Protein AF-A0A356TNR2-F1 (afdb_monomer)

Sequence (91 aa):
QRRPALLHTELGPGHALAAPDGSLRGLIDFVDAMVGDPEYDFAAVAFFITRGDGDALGAFLDGYAWDGPRGVALARSLLRYLLLHRFAPLK

Mean predicted aligned error: 3.16 Å

Structure (mmCIF, N/CA/C/O backbone):
data_AF-A0A356TNR2-F1
#
_entry.id   AF-A0A356TNR2-F1
#
loop_
_atom_site.group_PDB
_atom_site.id
_atom_site.type_symbol
_atom_site.label_atom_id
_atom_site.label_alt_id
_atom_site.label_comp_id
_atom_site.label_asym_id
_atom_site.label_entity_id
_atom_site.label_seq_id
_atom_site.pdbx_PDB_ins_code
_atom_site.Cartn_x
_atom_site.Cartn_y
_atom_site.Cartn_z
_atom_site.occupancy
_atom_site.B_iso_or_equiv
_atom_site.auth_seq_id
_atom_site.auth_comp_id
_atom_site.auth_asym_id
_atom_site.auth_atom_id
_atom_site.pdbx_PDB_model_num
ATOM 1 N N . GLN A 1 1 ? -16.670 -1.502 11.070 1.00 62.25 1 GLN A N 1
ATOM 2 C CA . GLN A 1 1 ? -15.401 -2.251 10.946 1.00 62.25 1 GLN A CA 1
ATOM 3 C C . GLN A 1 1 ? -15.301 -2.757 9.520 1.00 62.25 1 GLN A C 1
ATOM 5 O O . GLN A 1 1 ? -16.325 -3.168 8.980 1.00 62.25 1 GLN A O 1
ATOM 10 N N . ARG A 1 2 ? -14.125 -2.653 8.893 1.00 81.31 2 ARG A N 1
ATOM 11 C CA . ARG A 1 2 ? -13.914 -3.166 7.532 1.00 81.31 2 ARG A CA 1
ATOM 12 C C . ARG A 1 2 ? -13.927 -4.690 7.551 1.00 81.31 2 ARG A C 1
ATOM 14 O O . ARG A 1 2 ? -13.614 -5.293 8.577 1.00 81.31 2 ARG A O 1
ATOM 21 N N . ARG A 1 3 ? -14.321 -5.304 6.435 1.00 91.19 3 ARG A N 1
ATOM 22 C CA . ARG A 1 3 ? -14.205 -6.758 6.286 1.00 91.19 3 ARG A CA 1
ATOM 23 C C . ARG A 1 3 ? -12.716 -7.120 6.215 1.00 91.19 3 ARG A C 1
ATOM 25 O O . ARG A 1 3 ? -11.990 -6.404 5.525 1.00 91.19 3 ARG A O 1
ATOM 32 N N . PRO A 1 4 ? -12.267 -8.183 6.902 1.00 95.31 4 PRO A N 1
ATOM 33 C CA . PRO A 1 4 ? -10.896 -8.647 6.766 1.00 95.31 4 PRO A CA 1
ATOM 34 C C . PRO A 1 4 ? -10.565 -8.987 5.309 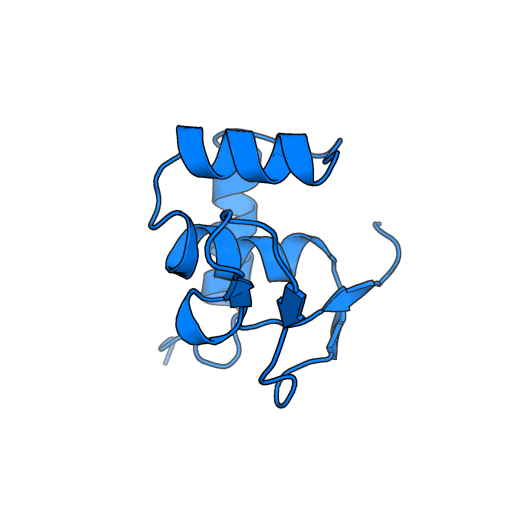1.00 95.31 4 PRO A C 1
ATOM 36 O O . PRO A 1 4 ? -11.418 -9.513 4.590 1.00 95.31 4 PRO A O 1
ATOM 39 N N . ALA A 1 5 ? -9.338 -8.692 4.893 1.00 95.38 5 ALA A N 1
ATOM 40 C CA . ALA A 1 5 ? -8.822 -8.943 3.551 1.00 95.38 5 ALA A CA 1
ATOM 41 C C . ALA A 1 5 ? -7.536 -9.774 3.614 1.00 95.38 5 ALA A C 1
ATOM 43 O O . ALA A 1 5 ? -6.887 -9.820 4.658 1.00 95.38 5 ALA A O 1
ATOM 44 N N . LEU A 1 6 ? -7.180 -10.421 2.501 1.00 96.62 6 LEU A N 1
ATOM 45 C CA . LEU A 1 6 ? -5.852 -11.006 2.324 1.00 96.62 6 LEU A CA 1
ATOM 46 C C . LEU A 1 6 ? -4.850 -9.874 2.082 1.00 96.62 6 LEU A C 1
ATOM 48 O O . LEU A 1 6 ? -5.061 -9.051 1.193 1.00 96.62 6 LEU A O 1
ATOM 52 N N . LEU A 1 7 ? -3.794 -9.857 2.882 1.00 96.56 7 LEU A N 1
ATOM 53 C CA . LEU A 1 7 ? -2.770 -8.824 2.930 1.00 96.56 7 LEU A CA 1
ATOM 54 C C . LEU A 1 7 ? -1.439 -9.385 2.434 1.00 96.56 7 LEU A C 1
ATOM 56 O O . LEU A 1 7 ? -1.099 -10.520 2.769 1.00 96.56 7 LEU A O 1
ATOM 60 N N . HIS A 1 8 ? -0.684 -8.588 1.684 1.00 96.44 8 HIS A N 1
ATOM 61 C CA . HIS A 1 8 ? 0.702 -8.883 1.314 1.00 96.44 8 HIS A CA 1
ATOM 62 C C . HIS A 1 8 ? 1.692 -8.478 2.416 1.00 96.44 8 HIS A C 1
ATOM 64 O O . HIS A 1 8 ? 2.774 -9.049 2.493 1.00 96.44 8 HIS A O 1
ATOM 70 N N . THR A 1 9 ? 1.335 -7.478 3.226 1.00 95.06 9 THR A N 1
ATOM 71 C CA . THR A 1 9 ? 2.066 -6.846 4.343 1.00 95.06 9 THR A CA 1
ATOM 72 C C . THR A 1 9 ? 3.380 -6.152 4.005 1.00 95.06 9 THR A C 1
ATOM 74 O O . THR A 1 9 ? 3.729 -5.176 4.653 1.00 95.06 9 THR A O 1
ATOM 77 N N . GLU A 1 10 ? 4.084 -6.607 2.975 1.00 94.38 10 GLU A N 1
ATOM 78 C CA . GLU A 1 10 ? 5.417 -6.137 2.588 1.00 94.38 10 GLU A CA 1
ATOM 79 C C . GLU A 1 10 ? 5.458 -5.679 1.124 1.00 94.38 10 GLU A C 1
ATOM 81 O O . GLU A 1 10 ? 6.430 -5.909 0.415 1.00 94.38 10 GLU A O 1
ATOM 86 N N . LEU A 1 11 ? 4.394 -5.062 0.602 1.00 92.94 11 LEU A N 1
ATOM 87 C CA . LEU A 1 11 ? 4.377 -4.643 -0.803 1.00 92.94 11 LEU A CA 1
ATOM 88 C C . LEU A 1 11 ? 5.398 -3.517 -1.065 1.00 92.94 11 LEU A C 1
ATOM 90 O O . LEU A 1 11 ? 5.179 -2.360 -0.702 1.00 92.94 11 LEU A O 1
ATOM 94 N N . GLY A 1 12 ? 6.497 -3.857 -1.742 1.00 92.00 12 GLY A N 1
ATOM 95 C CA . GLY A 1 12 ? 7.568 -2.939 -2.131 1.00 92.00 12 GLY A CA 1
ATOM 96 C C . GLY A 1 12 ? 8.034 -3.141 -3.582 1.00 92.00 12 GLY A C 1
ATOM 97 O O . GLY A 1 12 ? 7.600 -4.086 -4.244 1.00 92.00 12 GLY A O 1
ATOM 98 N N . PRO A 1 13 ? 8.929 -2.279 -4.109 1.00 89.25 13 PRO A N 1
ATOM 99 C CA . PRO A 1 13 ? 9.340 -2.322 -5.518 1.00 89.25 13 PRO A CA 1
ATOM 100 C C . PRO A 1 13 ? 9.967 -3.652 -5.956 1.00 89.25 13 PRO A C 1
ATOM 102 O O . PRO A 1 13 ? 9.849 -4.030 -7.115 1.00 89.25 13 PRO A O 1
ATOM 105 N N . GLY A 1 14 ? 10.614 -4.375 -5.035 1.00 93.19 14 GLY A N 1
ATOM 106 C CA . GLY A 1 14 ? 11.184 -5.699 -5.304 1.00 93.19 14 GLY A CA 1
ATOM 107 C C . GLY A 1 14 ? 10.151 -6.825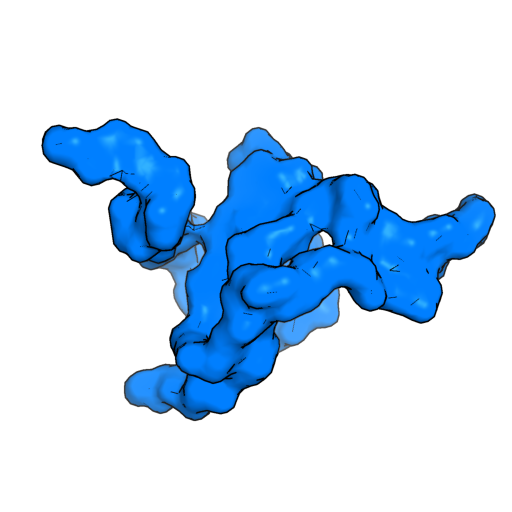 -5.408 1.00 93.19 14 GLY A C 1
ATOM 108 O O . GLY A 1 14 ? 10.502 -7.918 -5.839 1.00 93.19 14 GLY A O 1
ATOM 109 N N . HIS A 1 15 ? 8.895 -6.575 -5.024 1.00 95.75 15 HIS A N 1
ATOM 110 C CA . HIS A 1 15 ? 7.838 -7.590 -4.931 1.00 95.75 15 HIS A CA 1
ATOM 111 C C . HIS A 1 15 ? 6.776 -7.451 -6.032 1.00 95.75 15 HIS A C 1
ATOM 113 O O . HIS A 1 15 ? 5.885 -8.290 -6.142 1.00 95.75 15 HIS A O 1
ATOM 119 N N . ALA A 1 16 ? 6.877 -6.421 -6.879 1.00 93.50 16 ALA A N 1
ATOM 120 C CA . ALA A 1 16 ? 5.984 -6.182 -8.006 1.00 93.50 16 ALA A CA 1
ATOM 121 C C . ALA A 1 16 ? 6.692 -6.466 -9.337 1.00 93.50 16 ALA A C 1
ATOM 123 O O . ALA A 1 16 ? 7.723 -5.875 -9.653 1.00 93.50 16 ALA A O 1
ATOM 124 N N . LEU A 1 17 ? 6.118 -7.354 -10.149 1.00 95.31 17 LEU A N 1
ATOM 125 C CA . LEU A 1 17 ? 6.651 -7.699 -11.464 1.00 95.31 17 LEU A CA 1
ATOM 126 C C . LEU A 1 17 ? 5.986 -6.828 -12.529 1.00 95.31 17 LEU A C 1
ATOM 128 O O . LEU A 1 17 ? 4.801 -7.002 -12.812 1.00 95.31 17 LEU A O 1
ATOM 132 N N . ALA A 1 18 ? 6.741 -5.916 -13.135 1.00 94.44 18 ALA A N 1
ATOM 133 C CA . ALA A 1 18 ? 6.271 -5.084 -14.239 1.00 94.44 18 ALA A CA 1
ATOM 134 C C . ALA A 1 18 ? 6.766 -5.619 -15.592 1.00 94.44 18 ALA A C 1
ATOM 136 O O . ALA A 1 18 ? 7.902 -6.080 -15.719 1.00 94.44 18 ALA A O 1
ATOM 137 N N . ALA A 1 19 ? 5.920 -5.547 -16.617 1.00 96.00 19 ALA A N 1
ATOM 138 C CA . ALA A 1 19 ? 6.339 -5.738 -18.002 1.00 96.00 19 ALA A CA 1
ATOM 139 C C . ALA A 1 19 ? 7.032 -4.470 -18.550 1.00 96.00 19 ALA A C 1
ATOM 141 O O . ALA A 1 19 ? 6.905 -3.397 -17.957 1.00 96.00 19 ALA A O 1
ATOM 142 N N . PRO A 1 20 ? 7.733 -4.550 -19.701 1.00 96.19 20 PRO A N 1
ATOM 143 C CA . PRO A 1 20 ? 8.391 -3.386 -20.307 1.00 96.19 20 PRO A CA 1
ATOM 144 C C . PRO A 1 20 ? 7.452 -2.216 -20.642 1.00 96.19 20 PRO A C 1
ATOM 146 O O . PRO A 1 20 ? 7.908 -1.083 -20.745 1.00 96.19 20 PRO A O 1
ATOM 149 N N . ASP A 1 21 ? 6.153 -2.483 -20.808 1.00 96.31 21 ASP A N 1
ATOM 150 C CA . ASP A 1 21 ? 5.105 -1.479 -21.042 1.00 96.31 21 ASP A CA 1
ATOM 151 C C . ASP A 1 21 ? 4.586 -0.815 -19.749 1.00 96.31 21 ASP A C 1
ATOM 153 O O . ASP A 1 21 ? 3.681 0.015 -19.802 1.00 96.31 21 ASP A O 1
ATOM 157 N N . GLY A 1 22 ? 5.140 -1.179 -18.588 1.00 90.44 22 GLY A N 1
ATOM 158 C CA . GLY A 1 22 ? 4.733 -0.677 -17.277 1.00 90.44 22 GLY A CA 1
ATOM 159 C C . GLY A 1 22 ? 3.520 -1.388 -16.671 1.00 90.44 22 GLY A C 1
ATOM 160 O O . GLY A 1 22 ? 3.132 -1.061 -15.551 1.00 90.44 22 GLY A O 1
ATOM 161 N N . SER A 1 23 ? 2.923 -2.371 -17.357 1.00 93.50 23 SER A N 1
ATOM 162 C CA . SER A 1 23 ? 1.807 -3.144 -16.802 1.00 93.50 23 SER A CA 1
ATOM 163 C C . SER A 1 23 ? 2.267 -4.071 -15.672 1.00 93.50 23 SER A C 1
ATOM 165 O O . SER A 1 23 ? 3.293 -4.748 -15.780 1.00 93.50 23 SER A O 1
ATOM 167 N N . LEU A 1 24 ? 1.486 -4.142 -14.589 1.00 92.94 24 LEU A N 1
ATOM 168 C CA . LEU A 1 24 ? 1.722 -5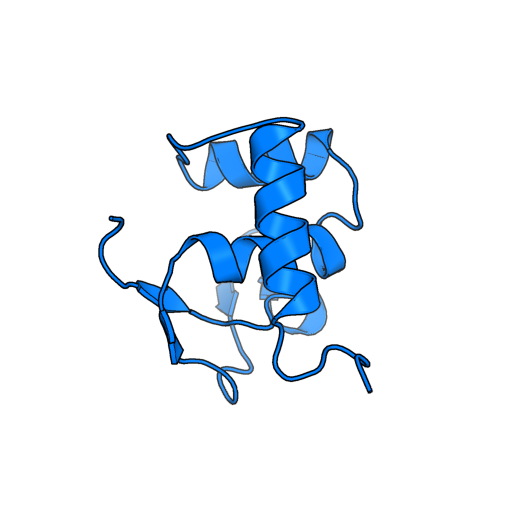.092 -13.502 1.00 92.94 24 LEU A CA 1
ATOM 169 C C . LEU A 1 24 ? 1.347 -6.509 -13.964 1.00 92.94 24 LEU A C 1
ATOM 171 O O . LEU A 1 24 ? 0.227 -6.751 -14.412 1.00 92.94 24 LEU A O 1
ATOM 175 N N . ARG A 1 25 ? 2.282 -7.454 -13.851 1.00 96.12 25 ARG A N 1
ATOM 176 C CA . ARG A 1 25 ? 2.123 -8.859 -14.264 1.00 96.12 25 ARG A CA 1
ATOM 177 C C . ARG A 1 25 ? 1.997 -9.832 -13.104 1.00 96.12 25 ARG A C 1
ATOM 179 O O . ARG A 1 25 ? 1.516 -10.943 -13.307 1.00 96.12 25 ARG A O 1
ATOM 186 N N . GLY A 1 26 ? 2.408 -9.434 -11.907 1.00 95.19 26 GLY A N 1
ATOM 187 C CA . GLY A 1 26 ? 2.282 -10.275 -10.728 1.00 95.19 26 GLY A CA 1
ATOM 188 C C . GLY A 1 26 ? 2.898 -9.654 -9.488 1.00 95.19 26 GLY A C 1
ATOM 189 O O . GLY A 1 26 ? 3.588 -8.636 -9.561 1.00 95.19 26 GLY A O 1
ATOM 190 N N . LEU A 1 27 ? 2.637 -10.315 -8.365 1.00 95.88 27 LEU A N 1
ATOM 191 C CA . LEU A 1 27 ? 3.237 -10.048 -7.065 1.00 95.88 27 LEU A CA 1
ATOM 192 C C . LEU A 1 27 ? 3.958 -11.314 -6.591 1.00 95.88 27 LEU A C 1
ATOM 194 O O . LEU A 1 27 ? 3.546 -12.424 -6.942 1.00 95.88 27 LEU A O 1
ATOM 198 N N . ILE A 1 28 ? 5.027 -11.148 -5.821 1.00 97.38 28 ILE A N 1
ATOM 199 C CA . ILE A 1 28 ? 5.826 -12.235 -5.241 1.00 97.38 28 ILE A CA 1
ATOM 200 C C . ILE A 1 28 ? 6.138 -11.935 -3.774 1.00 97.38 28 ILE A C 1
ATOM 202 O O . ILE A 1 28 ? 5.944 -10.818 -3.329 1.00 97.38 28 ILE A O 1
ATOM 206 N N . ASP A 1 29 ? 6.687 -12.919 -3.062 1.00 96.88 29 ASP A N 1
ATOM 207 C CA . ASP A 1 29 ? 7.089 -12.797 -1.653 1.00 96.88 29 ASP A CA 1
ATOM 208 C C . ASP A 1 29 ? 5.920 -12.615 -0.663 1.00 96.88 29 ASP A C 1
ATOM 210 O O . ASP A 1 29 ? 5.785 -11.629 0.054 1.00 96.88 29 ASP A O 1
ATOM 214 N N . PHE A 1 30 ? 5.051 -13.629 -0.618 1.00 96.69 30 PHE A N 1
ATOM 215 C CA . PHE A 1 30 ? 3.902 -13.700 0.292 1.00 96.69 30 PHE A CA 1
ATOM 216 C C . PHE A 1 30 ? 4.240 -14.336 1.653 1.00 96.69 30 PHE A C 1
ATOM 218 O O . PHE A 1 30 ? 3.340 -14.826 2.334 1.00 96.69 30 PHE A O 1
ATOM 225 N N . VAL A 1 31 ? 5.515 -14.403 2.052 1.00 96.06 31 VAL A N 1
ATOM 226 C CA . VAL A 1 31 ? 5.918 -15.128 3.274 1.00 96.06 31 VAL A CA 1
ATOM 227 C C . VAL A 1 31 ? 5.280 -14.552 4.545 1.00 96.06 31 VAL A C 1
ATOM 229 O O . VAL A 1 31 ? 4.979 -15.298 5.476 1.00 96.06 31 VAL A O 1
ATOM 232 N N . ASP A 1 32 ? 5.014 -13.245 4.549 1.00 95.38 32 ASP A N 1
ATO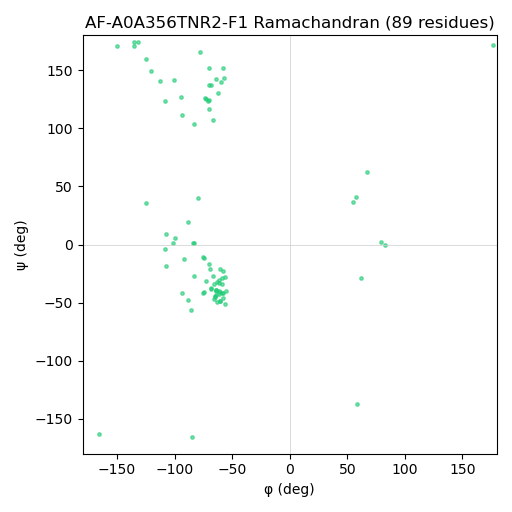M 233 C CA . ASP A 1 32 ? 4.376 -12.515 5.647 1.00 95.38 32 ASP A CA 1
ATOM 234 C C . ASP A 1 32 ? 2.874 -12.256 5.426 1.00 95.38 32 ASP A C 1
ATOM 236 O O . ASP A 1 32 ? 2.223 -11.608 6.248 1.00 95.38 32 ASP A O 1
ATOM 240 N N . ALA A 1 33 ? 2.298 -12.804 4.351 1.00 96.56 33 ALA A N 1
ATOM 241 C CA . ALA A 1 33 ? 0.898 -12.598 4.019 1.00 96.56 33 ALA A CA 1
ATOM 242 C C . ALA A 1 33 ? -0.039 -13.097 5.129 1.00 96.56 33 ALA A C 1
ATOM 244 O O . ALA A 1 33 ? 0.145 -14.169 5.714 1.00 96.56 33 ALA A O 1
ATOM 245 N N . MET A 1 34 ? -1.095 -12.332 5.399 1.00 96.69 34 MET A N 1
ATOM 246 C CA . MET A 1 34 ? -2.049 -12.636 6.469 1.00 96.69 34 MET A CA 1
ATOM 247 C C . MET A 1 34 ? -3.454 -12.132 6.148 1.00 96.69 34 MET A C 1
ATOM 249 O O . MET A 1 34 ? -3.662 -11.387 5.197 1.00 96.69 34 MET A O 1
ATOM 253 N N . VAL A 1 35 ? -4.438 -12.522 6.959 1.00 97.62 35 VAL A N 1
ATOM 254 C CA . VAL A 1 35 ? -5.776 -11.920 6.922 1.00 97.62 35 VAL A CA 1
ATOM 255 C C . VAL A 1 35 ? -5.852 -10.812 7.969 1.00 97.62 35 VAL A C 1
ATOM 257 O O . VAL A 1 35 ? -5.577 -11.061 9.142 1.00 97.62 35 VAL A O 1
ATOM 260 N N . GLY A 1 36 ? -6.253 -9.602 7.577 1.00 95.25 36 GLY A N 1
ATOM 261 C CA . GLY A 1 36 ? -6.285 -8.458 8.492 1.00 95.25 36 GLY A CA 1
ATOM 262 C C . GLY A 1 36 ? -7.083 -7.260 7.981 1.00 95.25 36 GLY A C 1
ATOM 263 O O . GLY A 1 36 ? -7.912 -7.388 7.081 1.00 95.25 36 GLY A O 1
ATOM 264 N N . ASP A 1 37 ? -6.860 -6.093 8.588 1.00 94.56 37 ASP A N 1
ATOM 265 C CA . ASP A 1 37 ? -7.453 -4.833 8.123 1.00 94.56 37 ASP A CA 1
ATOM 266 C C . ASP A 1 37 ? -6.809 -4.428 6.786 1.00 94.56 37 ASP A C 1
ATOM 268 O O . ASP A 1 37 ? -5.587 -4.294 6.751 1.00 94.56 37 ASP A O 1
ATOM 272 N N . PRO A 1 38 ? -7.576 -4.212 5.700 1.00 92.75 38 PRO A N 1
ATOM 273 C CA . PRO A 1 38 ? -7.019 -3.855 4.391 1.00 92.75 38 PRO A CA 1
ATOM 274 C C . PRO A 1 38 ? -6.140 -2.598 4.408 1.00 92.75 38 PRO A C 1
ATOM 276 O O . PRO A 1 38 ? -5.220 -2.490 3.605 1.00 92.75 38 PRO A O 1
ATOM 279 N N . GLU A 1 39 ? -6.371 -1.661 5.333 1.00 93.94 39 GLU A N 1
ATOM 280 C CA . GLU A 1 39 ? -5.542 -0.451 5.418 1.00 93.94 39 GLU A CA 1
ATOM 281 C C . GLU A 1 39 ? -4.115 -0.733 5.924 1.00 93.94 39 GLU A C 1
ATOM 283 O O . GLU A 1 39 ? -3.215 0.075 5.703 1.00 93.94 39 GLU A O 1
ATOM 288 N N . TYR A 1 40 ? -3.879 -1.895 6.544 1.00 95.19 40 TYR A N 1
ATOM 289 C CA . TYR A 1 40 ? -2.544 -2.321 6.962 1.00 95.19 40 TYR A CA 1
ATOM 290 C C . TYR A 1 40 ? -1.567 -2.379 5.777 1.00 95.19 40 TYR A C 1
ATOM 292 O O . TYR A 1 40 ? -0.448 -1.884 5.885 1.00 95.19 40 TYR A O 1
ATOM 300 N N . ASP A 1 41 ? -2.000 -2.891 4.621 1.00 94.69 41 ASP A N 1
ATOM 301 C CA . ASP A 1 41 ? -1.154 -2.999 3.421 1.00 94.69 41 ASP A CA 1
ATOM 302 C C . ASP A 1 41 ? -0.768 -1.637 2.836 1.00 94.69 41 ASP A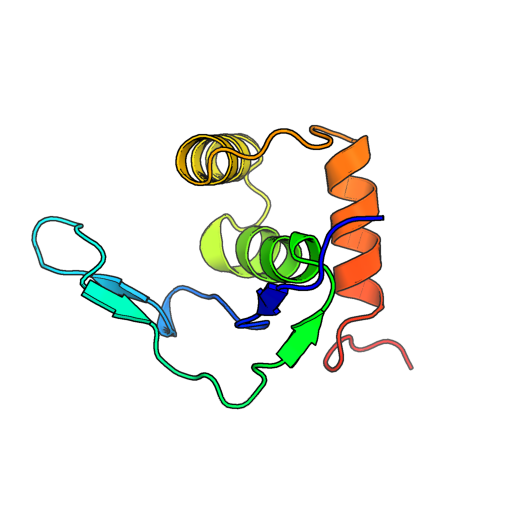 C 1
ATOM 304 O O . ASP A 1 41 ? 0.297 -1.481 2.234 1.00 94.69 41 ASP A O 1
ATOM 308 N N . PHE A 1 42 ? -1.595 -0.610 3.047 1.00 95.62 42 PHE A N 1
ATOM 309 C CA . PHE A 1 42 ? -1.286 0.735 2.568 1.00 95.62 42 PHE A CA 1
ATOM 310 C C . PHE A 1 42 ? -0.119 1.366 3.325 1.00 95.62 42 PHE A C 1
ATOM 312 O O . PHE A 1 42 ? 0.520 2.272 2.792 1.00 95.62 42 PHE A O 1
ATOM 319 N N . ALA A 1 43 ? 0.197 0.894 4.536 1.00 95.00 43 ALA A N 1
ATOM 320 C CA . ALA A 1 43 ? 1.373 1.351 5.267 1.00 95.00 43 ALA A CA 1
ATOM 321 C C . ALA A 1 43 ? 2.666 0.965 4.530 1.00 95.00 43 ALA A C 1
ATOM 323 O O . ALA A 1 43 ? 3.543 1.813 4.354 1.00 95.00 43 ALA A O 1
ATOM 324 N N . ALA A 1 44 ? 2.745 -0.272 4.027 1.00 93.75 44 ALA A N 1
ATOM 325 C CA . ALA A 1 44 ? 3.865 -0.739 3.213 1.00 93.75 44 ALA A CA 1
ATOM 326 C C . ALA A 1 44 ? 3.963 0.043 1.895 1.00 93.75 44 ALA A C 1
ATOM 328 O O . ALA A 1 44 ? 5.037 0.524 1.542 1.00 93.75 44 ALA A O 1
ATOM 329 N N . VAL A 1 45 ? 2.835 0.282 1.216 1.00 95.38 45 VAL A N 1
ATOM 330 C CA . VAL A 1 45 ? 2.797 1.093 -0.014 1.00 95.38 45 VAL A CA 1
ATOM 331 C C . VAL A 1 45 ? 3.288 2.519 0.237 1.00 95.38 45 VAL A C 1
ATOM 333 O O . VAL A 1 45 ? 4.152 3.011 -0.492 1.00 95.38 45 VAL A O 1
ATOM 336 N N . ALA A 1 46 ? 2.781 3.173 1.284 1.00 95.38 46 ALA A N 1
ATOM 337 C CA . ALA 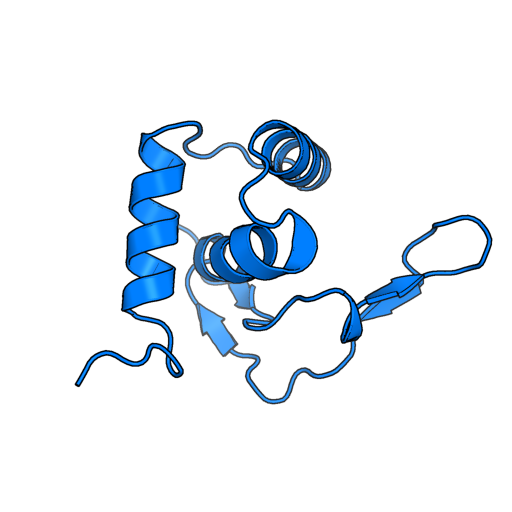A 1 46 ? 3.158 4.539 1.628 1.00 95.38 46 ALA A CA 1
ATOM 338 C C . ALA A 1 46 ? 4.655 4.670 1.951 1.00 95.38 46 ALA A C 1
ATOM 340 O O . ALA A 1 46 ? 5.268 5.702 1.669 1.00 95.38 46 ALA A O 1
ATOM 341 N N . PHE A 1 47 ? 5.252 3.629 2.534 1.00 93.25 47 PHE A N 1
ATOM 342 C CA . PHE A 1 47 ? 6.650 3.638 2.944 1.00 93.25 47 PHE A CA 1
ATOM 343 C C . PHE A 1 47 ? 7.610 3.185 1.832 1.00 93.25 47 PHE A C 1
ATOM 345 O O . PHE A 1 47 ? 8.602 3.865 1.566 1.00 93.25 47 PHE A O 1
ATOM 352 N N . PHE A 1 48 ? 7.321 2.076 1.148 1.00 93.38 48 PHE A N 1
ATOM 353 C CA . PHE A 1 48 ? 8.231 1.458 0.180 1.00 93.38 48 PHE A CA 1
ATOM 354 C C . PHE A 1 48 ? 7.998 1.897 -1.266 1.00 93.38 48 PHE A C 1
ATOM 356 O O . PHE A 1 48 ? 8.967 2.121 -1.992 1.00 93.38 48 PHE A O 1
ATOM 363 N N . ILE A 1 49 ? 6.738 2.014 -1.695 1.00 93.56 49 ILE A N 1
ATOM 364 C CA . ILE A 1 49 ? 6.391 2.341 -3.086 1.00 93.56 49 ILE A CA 1
ATOM 365 C C . ILE A 1 49 ? 6.388 3.855 -3.287 1.00 93.56 49 ILE A C 1
ATOM 367 O O . ILE A 1 49 ? 7.113 4.365 -4.138 1.00 93.56 49 ILE A O 1
ATOM 371 N N . THR A 1 50 ? 5.603 4.583 -2.489 1.00 95.12 50 THR A N 1
ATOM 372 C CA . THR A 1 50 ? 5.427 6.035 -2.663 1.00 95.12 50 THR A CA 1
ATOM 373 C C . THR A 1 50 ? 6.412 6.851 -1.837 1.00 95.12 50 THR A C 1
ATOM 375 O O . THR A 1 50 ? 6.578 8.040 -2.085 1.00 95.12 50 THR A O 1
ATOM 378 N N . ARG A 1 51 ? 7.114 6.224 -0.883 1.00 94.00 51 ARG A N 1
ATOM 379 C CA . ARG A 1 51 ? 8.217 6.830 -0.115 1.00 94.00 51 ARG A CA 1
ATOM 380 C C . ARG A 1 51 ? 7.830 8.139 0.587 1.00 94.00 51 ARG A C 1
ATOM 382 O O . ARG A 1 51 ? 8.634 9.065 0.672 1.00 94.00 51 ARG A O 1
ATOM 389 N N . GLY A 1 52 ? 6.600 8.210 1.090 1.00 92.94 52 GLY A N 1
ATOM 390 C CA . GLY A 1 52 ? 6.050 9.393 1.754 1.00 92.94 52 GLY A CA 1
ATOM 391 C C . GLY A 1 52 ? 5.557 10.499 0.815 1.00 92.94 52 GLY A C 1
ATOM 392 O O . GLY A 1 52 ? 5.085 11.522 1.308 1.00 92.94 52 GLY A O 1
ATOM 393 N N . ASP A 1 53 ? 5.622 10.308 -0.505 1.00 96.19 53 ASP A N 1
ATOM 394 C CA . ASP A 1 53 ? 5.008 11.214 -1.475 1.00 96.19 53 ASP A CA 1
ATOM 395 C C . ASP A 1 53 ? 3.476 11.099 -1.399 1.00 96.19 53 ASP A C 1
ATOM 397 O O . ASP A 1 53 ? 2.888 10.035 -1.634 1.00 96.19 53 ASP A O 1
ATOM 401 N N . GLY A 1 54 ? 2.837 12.207 -1.015 1.00 94.69 54 GLY A N 1
ATOM 402 C CA . GLY A 1 54 ? 1.394 12.288 -0.818 1.00 94.69 54 GLY A CA 1
ATOM 403 C C . GLY A 1 54 ? 0.593 12.268 -2.118 1.00 94.69 54 GLY A C 1
ATOM 404 O O . GLY A 1 54 ? -0.507 11.712 -2.123 1.00 94.69 54 GLY A O 1
ATOM 405 N N . ASP A 1 55 ? 1.138 12.806 -3.209 1.00 96.56 5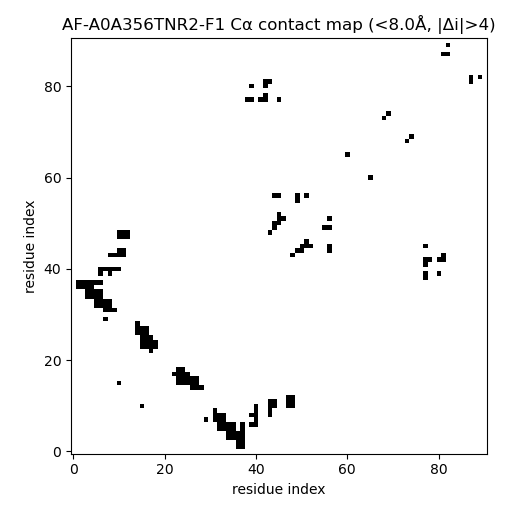5 ASP A N 1
ATOM 406 C CA . ASP A 1 55 ? 0.469 12.819 -4.511 1.00 96.56 55 ASP A CA 1
ATOM 407 C C . ASP A 1 55 ? 0.523 11.420 -5.135 1.00 96.56 55 ASP A C 1
ATOM 409 O O . ASP A 1 55 ? -0.492 10.909 -5.612 1.00 96.56 55 ASP A O 1
ATOM 413 N N . ALA A 1 56 ? 1.670 10.741 -5.035 1.00 96.44 56 ALA A N 1
ATOM 414 C CA . ALA A 1 56 ? 1.809 9.354 -5.477 1.00 96.44 56 ALA A CA 1
ATOM 415 C C . ALA A 1 56 ? 0.932 8.389 -4.657 1.00 96.44 56 ALA A C 1
ATOM 417 O O . ALA A 1 56 ? 0.299 7.494 -5.222 1.00 96.44 56 ALA A O 1
ATOM 418 N N . LEU A 1 57 ? 0.840 8.582 -3.334 1.00 96.38 57 LEU A N 1
ATOM 419 C CA . LEU A 1 57 ? -0.095 7.826 -2.493 1.00 96.38 57 LEU A CA 1
ATOM 420 C C . LEU A 1 57 ? -1.551 8.125 -2.860 1.00 96.38 57 LEU A C 1
ATOM 422 O O . LEU A 1 57 ? -2.365 7.205 -2.903 1.00 96.38 57 LEU A O 1
ATOM 426 N N . GLY A 1 58 ? -1.876 9.382 -3.173 1.00 96.94 58 GLY A N 1
ATOM 427 C CA . GLY A 1 58 ? -3.182 9.770 -3.701 1.00 96.94 58 GLY A CA 1
ATOM 428 C C . GLY A 1 58 ? -3.536 8.998 -4.972 1.00 96.94 58 GLY A C 1
ATOM 429 O O . GLY A 1 58 ? -4.576 8.343 -5.012 1.00 96.94 58 GLY A O 1
ATOM 430 N N . ALA A 1 59 ? -2.632 8.985 -5.954 1.00 96.94 59 ALA A N 1
ATOM 431 C CA . ALA A 1 59 ? -2.813 8.260 -7.209 1.00 96.94 59 ALA A CA 1
ATOM 432 C C . ALA A 1 59 ? -2.968 6.742 -7.003 1.00 96.94 59 ALA A C 1
ATOM 434 O O . ALA A 1 59 ? -3.808 6.113 -7.648 1.00 96.94 59 ALA A O 1
ATOM 435 N N . PHE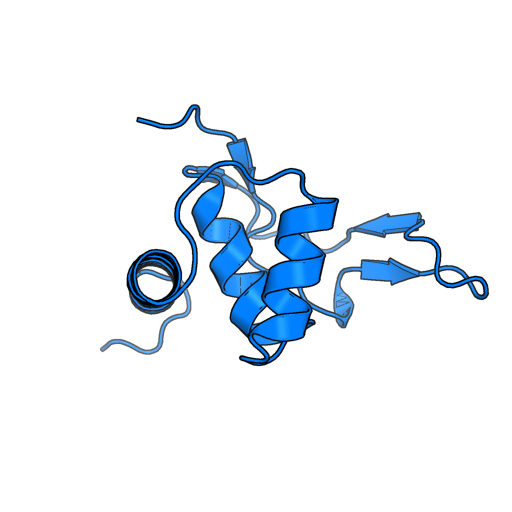 A 1 60 ? -2.204 6.146 -6.079 1.00 95.31 60 PHE A N 1
ATOM 436 C CA . PHE A 1 60 ? -2.360 4.734 -5.724 1.00 95.31 60 PHE A CA 1
ATOM 437 C C . PHE A 1 60 ? -3.759 4.441 -5.165 1.00 95.31 60 PHE A C 1
ATOM 439 O O . PHE A 1 60 ? -4.417 3.502 -5.606 1.00 95.31 60 PHE A O 1
ATOM 446 N N . LEU A 1 61 ? -4.232 5.254 -4.215 1.00 96.44 61 LEU A N 1
ATOM 447 C CA . LEU A 1 61 ? -5.548 5.081 -3.592 1.00 96.44 61 LEU A CA 1
ATOM 448 C C . LEU A 1 61 ? -6.692 5.293 -4.585 1.00 96.44 61 LEU A C 1
ATOM 450 O O . LEU A 1 61 ? -7.716 4.618 -4.485 1.00 96.44 61 LEU A O 1
ATOM 454 N N . ASP A 1 62 ? -6.513 6.199 -5.545 1.00 97.50 62 ASP A N 1
ATOM 455 C CA . ASP A 1 62 ? -7.462 6.408 -6.638 1.00 97.50 62 ASP A CA 1
ATOM 456 C C . ASP A 1 62 ? -7.533 5.173 -7.543 1.00 97.50 62 ASP A C 1
ATOM 458 O O . ASP A 1 62 ? -8.626 4.674 -7.809 1.00 97.50 62 ASP A O 1
ATOM 462 N N . GLY A 1 63 ? -6.383 4.616 -7.940 1.00 95.44 63 GLY A N 1
ATOM 463 C CA . GLY A 1 63 ? -6.315 3.367 -8.706 1.00 95.44 63 GLY A CA 1
ATOM 464 C C . GLY A 1 63 ? -6.862 2.149 -7.949 1.00 95.44 63 GLY A C 1
ATOM 465 O O . GLY A 1 63 ? -7.458 1.263 -8.557 1.00 95.44 63 GLY A O 1
ATOM 466 N N . TYR A 1 64 ? -6.714 2.127 -6.621 1.00 93.75 64 TYR A N 1
ATOM 467 C CA . TYR A 1 64 ? -7.291 1.107 -5.736 1.00 93.75 64 TYR A CA 1
ATOM 468 C C . TYR A 1 64 ? -8.808 1.284 -5.516 1.00 93.75 64 TYR A C 1
ATOM 470 O O . TYR A 1 64 ? -9.455 0.397 -4.964 1.00 93.75 64 TYR A O 1
ATOM 478 N N . ALA A 1 65 ? -9.390 2.415 -5.935 1.00 95.19 65 ALA A N 1
ATOM 479 C CA . ALA A 1 65 ? -10.770 2.810 -5.642 1.00 95.19 65 ALA A CA 1
ATOM 480 C C . ALA A 1 65 ? -11.078 2.890 -4.132 1.00 95.19 65 ALA A C 1
ATOM 482 O O . ALA A 1 65 ? -12.142 2.480 -3.667 1.00 95.19 65 ALA A O 1
ATOM 483 N N . TRP A 1 66 ? -10.138 3.431 -3.350 1.00 93.62 66 TRP A N 1
ATOM 484 C CA . TRP A 1 66 ? -10.312 3.627 -1.913 1.00 93.62 66 TRP A CA 1
ATOM 485 C C . TRP A 1 66 ? -11.316 4.743 -1.591 1.00 93.62 66 TRP A C 1
ATOM 487 O O . TRP A 1 66 ? -11.118 5.905 -1.965 1.00 93.62 66 TRP A O 1
ATOM 497 N N . ASP A 1 67 ? -12.347 4.396 -0.818 1.00 93.12 67 ASP A N 1
ATOM 498 C CA . ASP A 1 67 ? -13.428 5.282 -0.364 1.00 93.12 67 ASP A CA 1
ATOM 499 C C . ASP A 1 67 ? -13.270 5.759 1.096 1.00 93.12 67 ASP A C 1
ATOM 501 O O . ASP A 1 67 ? -14.115 6.485 1.624 1.00 93.12 67 ASP A O 1
ATOM 505 N N . GLY A 1 68 ? -12.187 5.356 1.763 1.00 91.94 68 GLY A N 1
ATOM 506 C CA . GLY A 1 68 ? -11.926 5.672 3.163 1.00 91.94 68 GLY A CA 1
ATOM 507 C C . GLY A 1 68 ? -11.245 7.030 3.407 1.00 91.94 68 GLY A C 1
ATOM 508 O O . GLY A 1 68 ? -11.184 7.895 2.530 1.00 91.94 68 GLY A O 1
ATOM 509 N N . PRO A 1 69 ? -10.710 7.240 4.628 1.00 92.81 69 PRO A N 1
ATOM 510 C CA . PRO A 1 69 ? -10.056 8.490 5.011 1.00 92.81 69 PRO A CA 1
ATOM 511 C C . PRO A 1 69 ? -8.874 8.856 4.104 1.00 92.81 69 PRO A C 1
ATOM 513 O O . PRO A 1 69 ? -8.184 7.980 3.583 1.00 92.81 69 PRO A O 1
ATOM 516 N N . ARG A 1 70 ? -8.607 10.164 3.986 1.00 94.12 70 ARG A N 1
ATOM 517 C CA . ARG A 1 70 ? -7.475 10.757 3.250 1.00 94.12 70 ARG A CA 1
ATOM 518 C C . ARG A 1 70 ? -6.753 11.816 4.090 1.00 94.12 70 ARG A C 1
ATOM 520 O O . ARG A 1 70 ? -7.185 12.152 5.197 1.00 94.12 70 ARG A O 1
ATOM 527 N N . GLY A 1 71 ? -5.639 12.334 3.570 1.00 93.81 71 GLY A N 1
ATOM 528 C CA . GLY A 1 71 ? -4.853 13.390 4.213 1.00 93.81 71 GLY A CA 1
ATOM 529 C C . GLY A 1 71 ? -4.366 12.993 5.609 1.00 93.81 71 GLY A C 1
ATOM 530 O O . GLY A 1 71 ? -3.957 11.858 5.841 1.00 93.81 71 GLY A O 1
ATOM 531 N N . VAL A 1 72 ? -4.448 13.920 6.568 1.00 95.31 72 VAL A N 1
ATOM 532 C CA . VAL A 1 72 ? -3.948 13.716 7.943 1.00 95.31 72 VAL A CA 1
ATOM 533 C C . VAL A 1 72 ? -4.615 12.530 8.651 1.00 95.31 72 VAL A C 1
ATOM 535 O O . VAL A 1 72 ? -3.967 11.846 9.443 1.00 95.31 72 VAL A O 1
ATOM 538 N N . ALA A 1 73 ? -5.898 12.272 8.382 1.00 95.25 73 ALA A N 1
ATOM 539 C CA . ALA A 1 73 ? -6.612 11.155 8.996 1.00 95.25 73 ALA A CA 1
ATOM 540 C C . ALA A 1 73 ? -6.029 9.807 8.552 1.00 95.25 73 ALA A C 1
ATOM 542 O O . ALA A 1 73 ? -5.754 8.956 9.398 1.00 95.25 73 ALA A O 1
ATOM 543 N N . LEU A 1 74 ? -5.771 9.657 7.248 1.00 94.75 74 LEU A N 1
ATOM 544 C CA . LEU A 1 74 ? -5.080 8.493 6.702 1.00 94.75 74 LEU A CA 1
ATOM 545 C C . LEU A 1 74 ? -3.653 8.403 7.243 1.00 94.75 74 LEU A C 1
ATOM 547 O O . LEU A 1 74 ? -3.277 7.374 7.785 1.00 94.75 74 LEU A O 1
ATOM 551 N N . ALA A 1 75 ? -2.882 9.492 7.186 1.00 94.44 75 ALA A N 1
ATOM 552 C CA . ALA A 1 75 ? -1.493 9.505 7.646 1.00 94.44 75 ALA A CA 1
ATOM 553 C C . ALA A 1 75 ? -1.347 9.031 9.103 1.00 94.44 75 ALA A C 1
ATOM 555 O O . ALA A 1 75 ? -0.446 8.259 9.422 1.00 94.44 75 ALA A O 1
ATOM 556 N N . ARG A 1 76 ? -2.267 9.436 9.989 1.00 96.19 76 ARG A N 1
ATOM 557 C CA . ARG A 1 76 ? -2.288 8.980 11.387 1.00 96.19 76 ARG A CA 1
ATOM 558 C C . ARG A 1 76 ? -2.545 7.478 11.509 1.00 96.19 76 ARG A C 1
ATOM 560 O O . ARG A 1 76 ? -1.974 6.825 12.378 1.00 96.19 76 ARG A O 1
ATOM 567 N N . SER A 1 77 ? -3.423 6.949 10.670 1.00 95.19 77 SER A N 1
ATOM 568 C CA . SER A 1 77 ? -3.776 5.535 10.675 1.00 95.19 77 SER A CA 1
ATOM 569 C C . SER A 1 77 ? -2.661 4.671 10.071 1.00 95.19 77 SER A C 1
ATOM 571 O O . SER A 1 77 ? -2.256 3.686 10.684 1.00 95.19 77 SER A O 1
ATOM 573 N N . LEU A 1 78 ? -2.031 5.116 8.980 1.00 95.69 78 LEU A N 1
ATOM 574 C CA . LEU A 1 78 ? -0.830 4.476 8.431 1.00 95.69 78 LEU A CA 1
ATOM 575 C C . LEU A 1 78 ? 0.334 4.496 9.427 1.00 95.69 78 LEU A C 1
ATOM 577 O O . LEU A 1 78 ? 0.973 3.469 9.631 1.00 95.69 78 LEU A O 1
ATOM 581 N N . LEU A 1 79 ? 0.566 5.617 10.123 1.00 95.12 79 LEU A N 1
ATOM 582 C CA . LEU A 1 79 ? 1.566 5.685 11.192 1.00 95.12 79 LEU A CA 1
ATOM 583 C C . LEU A 1 79 ? 1.276 4.667 12.302 1.00 95.12 79 LEU A C 1
ATOM 585 O O . LEU A 1 79 ? 2.191 4.003 12.778 1.00 95.12 79 LEU A O 1
ATOM 589 N N . ARG A 1 80 ? 0.008 4.509 12.702 1.00 95.56 80 ARG A N 1
ATOM 590 C CA . ARG A 1 80 ? -0.384 3.480 13.671 1.00 95.56 80 ARG A CA 1
ATOM 591 C C . ARG A 1 80 ? -0.005 2.081 13.179 1.00 95.56 80 ARG A C 1
ATOM 593 O O . ARG A 1 80 ? 0.534 1.315 13.971 1.00 95.56 80 ARG A O 1
ATOM 600 N N . TYR A 1 81 ? -0.276 1.739 11.920 1.00 95.50 81 TYR A N 1
ATOM 601 C CA . TYR A 1 81 ? 0.092 0.424 11.384 1.00 95.50 81 TYR A CA 1
ATOM 602 C C . TYR A 1 81 ? 1.603 0.240 11.253 1.00 95.50 81 TYR A C 1
ATOM 604 O O . TYR A 1 81 ? 2.091 -0.826 11.609 1.00 95.50 81 TYR A O 1
ATOM 612 N N . LEU A 1 82 ? 2.351 1.273 10.853 1.00 93.38 82 LEU A N 1
ATOM 613 C CA . LEU A 1 82 ? 3.818 1.237 10.825 1.00 93.38 82 LEU A CA 1
ATOM 614 C C . LEU A 1 82 ? 4.411 0.997 12.220 1.00 93.38 82 LEU A C 1
ATOM 616 O O . LEU A 1 82 ? 5.343 0.215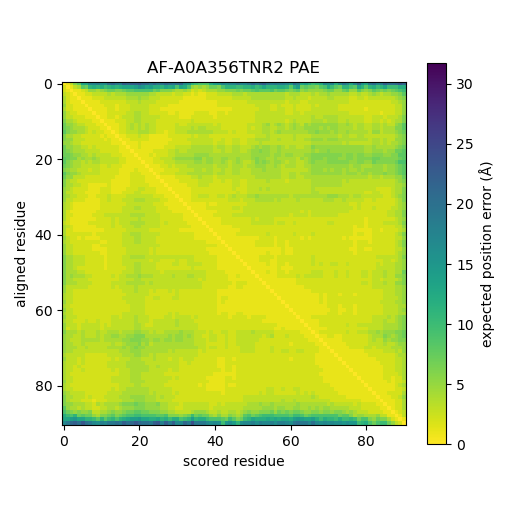 12.360 1.00 93.38 82 LEU A O 1
ATOM 620 N N . LEU A 1 83 ? 3.856 1.628 13.260 1.00 94.25 83 LEU A N 1
ATOM 621 C CA . LEU A 1 83 ? 4.281 1.406 14.646 1.00 94.25 83 LEU A CA 1
ATOM 622 C C . LEU A 1 83 ? 3.920 -0.001 15.145 1.00 94.25 83 LEU A C 1
ATOM 624 O O . LEU A 1 83 ? 4.686 -0.607 15.880 1.00 94.25 83 LEU A O 1
ATOM 628 N N . LEU A 1 84 ? 2.762 -0.531 14.748 1.00 93.38 84 LEU A N 1
ATOM 629 C CA . LEU A 1 84 ? 2.322 -1.883 15.109 1.00 93.38 84 LEU A CA 1
ATOM 630 C C . LEU A 1 84 ? 2.896 -2.973 14.190 1.00 93.38 84 LEU A C 1
ATOM 632 O O . LEU A 1 84 ? 2.552 -4.145 14.350 1.00 93.38 84 LEU A O 1
ATOM 636 N N . HIS A 1 85 ? 3.724 -2.607 13.211 1.00 93.19 85 HIS A N 1
ATOM 637 C CA . HIS A 1 85 ? 4.256 -3.546 12.237 1.00 93.19 85 HIS A CA 1
ATOM 638 C C . HIS A 1 85 ? 5.154 -4.582 12.923 1.00 93.19 85 HIS A C 1
ATOM 640 O O . HIS A 1 85 ? 5.924 -4.243 13.820 1.00 93.19 85 HIS A O 1
ATOM 646 N N . ARG A 1 86 ? 5.116 -5.849 12.483 1.00 89.88 86 ARG A N 1
ATOM 647 C CA . ARG A 1 86 ? 5.885 -6.943 13.120 1.00 89.88 86 ARG A CA 1
ATOM 648 C C . ARG A 1 86 ? 7.405 -6.729 13.109 1.00 89.88 86 ARG A C 1
ATOM 650 O O . ARG A 1 86 ? 8.118 -7.328 13.907 1.00 89.88 86 ARG A O 1
ATOM 657 N N . PHE A 1 87 ? 7.883 -5.887 12.197 1.00 89.75 87 PHE A N 1
ATOM 658 C CA . PHE A 1 87 ? 9.290 -5.514 12.040 1.00 89.75 87 PHE A CA 1
ATOM 659 C C . PHE A 1 87 ? 9.582 -4.079 12.500 1.00 89.75 87 PHE A C 1
ATOM 661 O O . PHE A 1 87 ? 10.682 -3.574 12.278 1.00 89.75 87 PHE A O 1
ATOM 668 N N . ALA A 1 88 ? 8.618 -3.408 13.139 1.00 88.00 88 ALA A N 1
ATOM 669 C CA . ALA A 1 88 ? 8.850 -2.096 13.718 1.00 88.00 88 ALA A CA 1
ATOM 670 C C . ALA A 1 88 ? 9.927 -2.210 14.813 1.00 88.00 88 ALA A C 1
ATOM 672 O O . ALA A 1 88 ? 9.810 -3.054 15.704 1.00 88.00 88 ALA A O 1
ATOM 673 N N . PRO A 1 89 ? 10.970 -1.363 14.803 1.00 82.94 89 PRO A N 1
ATOM 674 C CA . PRO A 1 89 ? 12.052 -1.419 15.782 1.00 82.94 89 PRO A CA 1
ATOM 675 C C . PRO A 1 89 ? 11.655 -0.762 17.117 1.00 82.94 89 PRO A C 1
ATOM 677 O O . PRO A 1 89 ? 12.452 -0.048 17.724 1.00 82.94 89 PRO A O 1
ATOM 680 N N . LEU A 1 90 ? 10.417 -0.967 17.570 1.00 76.94 90 LEU A N 1
ATOM 681 C CA . LEU A 1 90 ? 9.947 -0.496 18.868 1.00 76.94 90 LEU A CA 1
ATOM 682 C C . LEU A 1 90 ? 10.379 -1.519 19.924 1.00 76.94 90 LEU A C 1
ATOM 684 O O . LEU A 1 90 ? 9.825 -2.614 19.999 1.00 76.94 90 LEU A O 1
ATOM 688 N N . LYS A 1 91 ? 11.420 -1.173 20.682 1.00 56.88 91 LYS A N 1
ATOM 689 C CA . LYS A 1 91 ? 11.850 -1.896 21.885 1.00 56.88 91 LYS A CA 1
ATOM 690 C C . LYS A 1 91 ? 11.272 -1.237 23.125 1.00 56.88 91 LYS A C 1
ATOM 692 O O . LYS A 1 91 ? 11.245 0.015 23.143 1.00 56.88 91 LYS A O 1
#

Solvent-accessible surface area (backbone atoms only — not comparable to full-atom values): 5455 Å² total; per-residue (Å²): 133,81,71,72,31,85,37,50,56,66,50,30,71,94,29,53,42,63,45,98,88,69,48,79,74,48,74,57,78,60,88,68,42,43,79,37,63,63,65,52,37,50,28,25,32,37,56,55,61,35,60,70,40,65,67,54,41,48,52,50,37,58,75,68,66,65,87,71,75,59,68,71,63,31,52,55,51,31,50,50,40,49,65,70,34,96,82,39,91,80,125

Foldseek 3Di:
DDAWDWAQLQDAPVQWDADPVRDTDDGDDSVVIDTGDHLLNLLNCCCHVCNVPQVVSVVVCVVVVPPDDHDPVSVVVSVVSLCVRPPNPDD

Nearest PDB structures (foldseek):
  7w1a-assembly2_A  TM=7.158E-01  e=3.848E-03  Acinetobacter baumannii
  5igu-assembly1_A  TM=7.340E-01  e=1.328E-02  Escherichia coli
  5ih0-assembly1_A  TM=7.322E-01  e=1.615E-02  Escherichia coli
  6cav-assembly4_D  TM=6.688E-01  e=3.101E-02  Staphylococcus aureus
  2qg7-assembly1_E  TM=5.279E-01  e=1.690E-01  Plasmodium vivax

Radius of gyration: 13.28 Å; Cα contacts (8 Å, |Δi|>4): 97; chains: 1; bounding box: 28×29×43 Å

pLDDT: mean 93.4, std 5.99, range [56.88, 97.62]

Secondary structure (DSSP, 8-state):
-PPPEEE-S---GGGEEE-TTS-EEEE---TT-EEE-THHHHHHIIIIISTT-HHHHHHHHHHTT--S--HHHHHHHHHHHHHTSTT----